Protein AF-A0A354FBG9-F1 (afdb_monomer_lite)

Structure (mmCIF, N/CA/C/O backbone):
data_AF-A0A354FBG9-F1
#
_entry.id   AF-A0A354FBG9-F1
#
loop_
_atom_site.group_PDB
_atom_site.id
_atom_site.type_symbol
_atom_site.label_atom_id
_atom_site.label_alt_id
_atom_site.label_comp_id
_atom_site.label_asym_id
_atom_site.label_entity_id
_atom_site.label_seq_id
_atom_site.pdbx_PDB_ins_code
_atom_site.Cartn_x
_atom_site.Cartn_y
_atom_site.Cartn_z
_atom_site.occupancy
_atom_site.B_iso_or_equiv
_atom_site.auth_seq_id
_atom_site.auth_comp_id
_atom_site.auth_asym_id
_atom_site.auth_atom_id
_atom_site.pdbx_PDB_model_num
ATOM 1 N N . MET A 1 1 ? 40.236 -13.446 -1.393 1.00 58.28 1 MET A N 1
ATOM 2 C CA . MET A 1 1 ? 38.986 -12.715 -1.703 1.00 58.28 1 MET A CA 1
ATOM 3 C C . MET A 1 1 ? 37.950 -13.770 -2.044 1.00 58.28 1 MET A C 1
ATOM 5 O O . MET A 1 1 ? 38.245 -14.560 -2.924 1.00 58.28 1 MET A O 1
ATOM 9 N N . SER A 1 2 ? 36.830 -13.866 -1.321 1.00 62.72 2 SER A N 1
ATOM 10 C CA . SER A 1 2 ? 35.804 -14.873 -1.627 1.00 62.72 2 SER A CA 1
ATOM 11 C C . SER A 1 2 ? 35.242 -14.635 -3.033 1.00 62.72 2 SER A C 1
ATOM 13 O O . SER A 1 2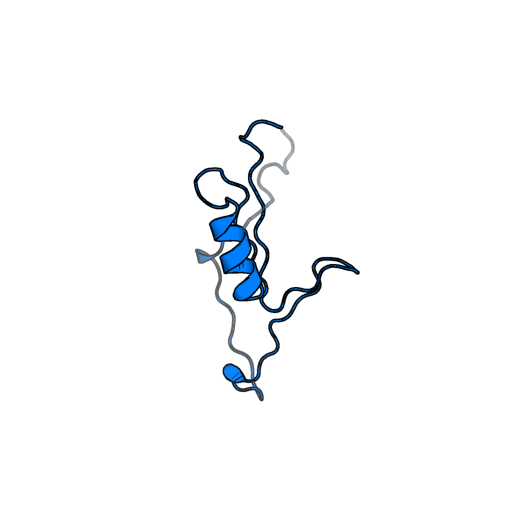 ? 34.935 -13.494 -3.388 1.00 62.72 2 SER A O 1
ATOM 15 N N . GLU A 1 3 ? 35.148 -15.700 -3.828 1.00 66.56 3 GLU A N 1
ATOM 16 C CA . GLU A 1 3 ? 34.715 -15.685 -5.239 1.00 66.56 3 GLU A CA 1
ATOM 17 C C . GLU A 1 3 ? 33.260 -15.212 -5.432 1.00 66.56 3 GLU A C 1
ATOM 19 O O . GLU A 1 3 ? 32.829 -14.937 -6.543 1.00 66.56 3 GLU A O 1
ATOM 24 N N . ASP A 1 4 ? 32.521 -15.022 -4.339 1.00 78.12 4 ASP A N 1
ATOM 25 C C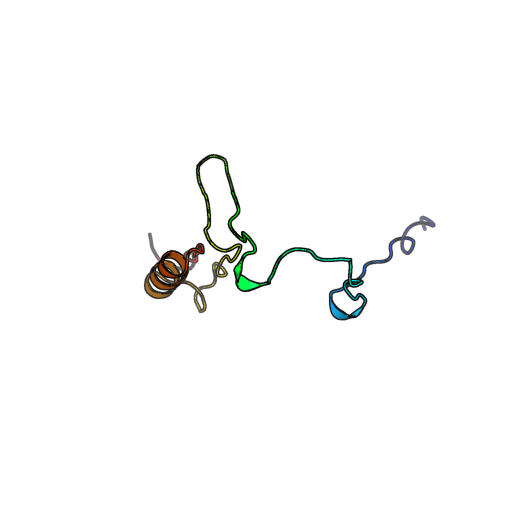A . ASP A 1 4 ? 31.063 -14.891 -4.328 1.00 78.12 4 ASP A CA 1
ATOM 26 C C . ASP A 1 4 ? 30.548 -13.444 -4.149 1.00 78.12 4 ASP A C 1
ATOM 28 O O . ASP A 1 4 ? 29.374 -13.201 -3.883 1.00 78.12 4 ASP A O 1
ATOM 32 N N . ARG A 1 5 ? 31.426 -12.434 -4.244 1.00 78.12 5 ARG A N 1
ATOM 33 C CA . ARG A 1 5 ? 31.053 -11.027 -3.965 1.00 78.12 5 ARG A CA 1
ATOM 34 C C . ARG A 1 5 ? 30.157 -10.377 -5.022 1.00 78.12 5 ARG A C 1
ATOM 36 O O . ARG A 1 5 ? 29.506 -9.386 -4.711 1.00 78.12 5 ARG A O 1
ATOM 43 N N . PHE A 1 6 ? 30.130 -10.915 -6.238 1.00 86.19 6 PHE A N 1
ATOM 44 C CA . PHE A 1 6 ? 29.407 -10.335 -7.377 1.00 86.19 6 PHE A CA 1
ATOM 45 C C . PHE A 1 6 ? 28.429 -11.322 -8.030 1.00 86.19 6 PHE A C 1
ATOM 47 O O . PHE A 1 6 ? 27.997 -11.104 -9.156 1.00 86.19 6 PHE A O 1
ATOM 54 N N . SER A 1 7 ? 28.083 -12.415 -7.346 1.00 89.88 7 SER A N 1
ATOM 55 C CA . SER A 1 7 ? 27.202 -13.455 -7.892 1.00 89.88 7 SER A CA 1
ATOM 56 C C . SER A 1 7 ? 25.722 -13.063 -7.914 1.00 89.88 7 SER A C 1
ATOM 58 O O . SER A 1 7 ? 24.945 -13.620 -8.687 1.00 89.88 7 SER A O 1
ATOM 60 N N . LYS A 1 8 ? 25.305 -12.101 -7.081 1.00 91.56 8 LYS A N 1
ATOM 61 C CA . LYS A 1 8 ? 23.903 -11.677 -6.985 1.00 91.56 8 LYS A CA 1
ATOM 62 C C . LYS A 1 8 ? 23.570 -10.615 -8.026 1.00 91.56 8 LYS A C 1
ATOM 64 O O . LYS A 1 8 ? 24.210 -9.570 -8.078 1.00 91.56 8 LYS A O 1
ATOM 69 N N . VAL A 1 9 ? 22.494 -10.858 -8.765 1.00 94.31 9 VAL A N 1
ATOM 70 C CA . VAL A 1 9 ? 21.845 -9.881 -9.645 1.00 94.31 9 VAL A CA 1
ATOM 71 C C . VAL A 1 9 ? 20.542 -9.431 -8.983 1.00 94.31 9 VAL A C 1
ATOM 73 O O . VAL A 1 9 ? 19.813 -10.254 -8.431 1.00 94.31 9 VAL A O 1
ATOM 76 N N . GLY A 1 10 ? 20.264 -8.129 -9.013 1.00 94.81 10 GLY A N 1
ATOM 77 C CA . GLY A 1 10 ? 18.999 -7.542 -8.572 1.00 94.81 10 GLY A CA 1
ATOM 78 C C . GLY A 1 10 ? 18.317 -6.840 -9.740 1.00 94.81 10 GLY A C 1
ATOM 79 O O . GLY A 1 10 ? 19.005 -6.273 -10.583 1.00 94.81 10 GLY A O 1
ATOM 80 N N . LEU A 1 11 ? 16.988 -6.898 -9.776 1.00 97.62 11 LEU A N 1
ATOM 81 C CA . LEU A 1 11 ? 16.159 -6.203 -10.759 1.00 97.62 11 LEU A CA 1
ATOM 82 C C . LEU A 1 11 ? 15.351 -5.114 -10.047 1.00 97.62 11 LEU A C 1
ATOM 84 O O . LEU A 1 11 ? 14.882 -5.330 -8.925 1.00 97.62 11 LEU A O 1
ATOM 88 N N . THR A 1 12 ? 15.186 -3.963 -10.690 1.00 97.94 12 THR A N 1
ATOM 89 C CA . THR A 1 12 ? 14.282 -2.883 -10.276 1.00 97.94 12 THR A CA 1
ATOM 90 C C . THR A 1 12 ? 13.018 -2.861 -11.145 1.00 97.94 12 THR A C 1
ATOM 92 O O . THR A 1 12 ? 12.854 -3.683 -12.045 1.00 97.94 12 THR A O 1
ATOM 95 N N . PHE A 1 13 ? 12.097 -1.932 -10.871 1.00 97.69 13 PHE A N 1
ATOM 96 C CA . PHE A 1 13 ? 10.823 -1.817 -11.588 1.00 97.69 13 PHE A CA 1
ATOM 97 C C . PHE A 1 13 ? 10.998 -1.634 -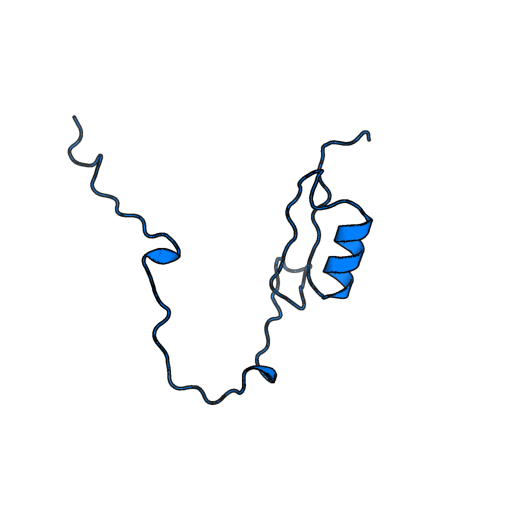13.101 1.00 97.69 13 PHE A C 1
ATOM 99 O O . PHE A 1 13 ? 10.273 -2.264 -13.864 1.00 97.69 13 PHE A O 1
ATOM 106 N N . ASP A 1 14 ? 11.980 -0.835 -13.527 1.00 98.25 14 ASP A N 1
ATOM 107 C CA . ASP A 1 14 ? 12.208 -0.520 -14.945 1.00 98.25 14 ASP A CA 1
ATOM 108 C C . ASP A 1 14 ? 12.875 -1.663 -15.732 1.00 98.25 14 ASP A C 1
ATOM 110 O O . ASP A 1 14 ? 12.901 -1.634 -16.962 1.00 98.25 14 ASP A O 1
ATOM 114 N N . ASP A 1 15 ? 13.389 -2.690 -15.045 1.00 98.19 15 ASP A N 1
ATOM 115 C CA . ASP A 1 15 ? 14.050 -3.830 -15.690 1.00 98.19 15 ASP A CA 1
ATOM 116 C C . ASP A 1 15 ? 13.054 -4.893 -16.184 1.00 98.19 15 ASP A C 1
ATOM 118 O O . ASP A 1 15 ? 13.440 -5.832 -16.886 1.00 98.19 15 ASP A O 1
ATOM 122 N N . VAL A 1 16 ? 11.779 -4.806 -15.785 1.00 97.94 16 VAL A N 1
ATOM 123 C CA . VAL A 1 16 ? 10.797 -5.879 -15.979 1.00 97.94 16 VAL A CA 1
ATOM 124 C C . VAL A 1 16 ? 9.442 -5.367 -16.456 1.00 97.94 16 VAL A C 1
ATOM 126 O O . VAL A 1 16 ? 9.029 -4.244 -16.192 1.00 97.94 16 VAL A O 1
ATOM 129 N N . LEU A 1 17 ? 8.705 -6.246 -17.136 1.00 98.50 17 LEU A N 1
ATOM 130 C CA . LEU A 1 17 ? 7.317 -6.022 -17.530 1.00 98.50 17 LEU A CA 1
ATOM 131 C C . LEU A 1 17 ? 6.452 -7.198 -17.075 1.00 98.50 17 LEU A C 1
ATOM 133 O O . LEU A 1 17 ? 6.890 -8.350 -17.082 1.00 98.50 17 LEU A O 1
ATOM 137 N N . LEU A 1 18 ? 5.196 -6.913 -16.724 1.00 98.00 18 LEU A N 1
ATOM 138 C CA . LEU A 1 18 ? 4.191 -7.953 -16.513 1.00 98.00 18 LEU A CA 1
ATOM 139 C C . LEU A 1 18 ? 3.750 -8.511 -17.870 1.00 98.00 18 LEU A C 1
ATOM 141 O O . LEU A 1 18 ? 3.262 -7.773 -18.726 1.00 98.00 18 LEU A O 1
ATOM 145 N N . VAL A 1 19 ? 3.900 -9.821 -18.063 1.00 97.75 19 VAL A N 1
ATOM 146 C CA . VAL A 1 19 ? 3.438 -10.501 -19.280 1.00 97.75 19 VAL A CA 1
ATOM 147 C C . VAL A 1 19 ? 1.9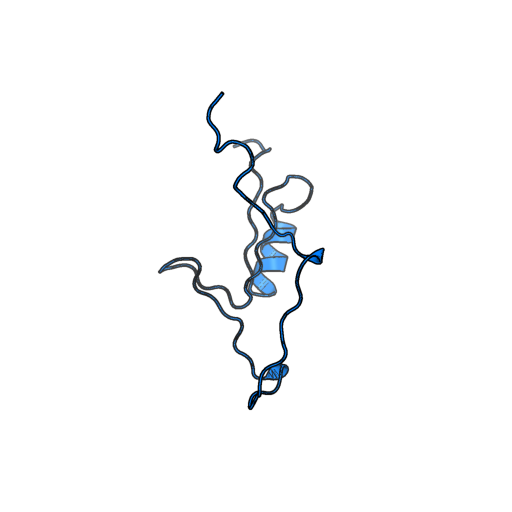08 -10.624 -19.240 1.00 97.75 19 VAL A C 1
ATOM 149 O O . VAL A 1 19 ? 1.377 -11.152 -18.259 1.00 97.75 19 VAL A O 1
ATOM 152 N N . PRO A 1 20 ? 1.176 -10.181 -20.280 1.00 97.69 20 PRO A N 1
ATOM 153 C CA . PRO A 1 20 ? -0.273 -10.342 -20.328 1.00 97.69 20 PRO A CA 1
ATOM 154 C C . PRO A 1 20 ? -0.692 -11.817 -20.283 1.00 97.69 20 PRO A C 1
ATOM 156 O O . PRO A 1 20 ? -0.139 -12.657 -20.992 1.00 97.69 20 PRO A O 1
ATOM 159 N N . GLY A 1 21 ? -1.709 -12.120 -19.478 1.00 96.56 21 GLY A N 1
ATOM 160 C CA . GLY A 1 21 ? -2.351 -13.432 -19.411 1.00 96.56 21 GLY A CA 1
ATOM 161 C C . GLY A 1 21 ? -3.791 -13.387 -19.919 1.00 96.56 21 GLY A C 1
ATOM 162 O O . GLY A 1 21 ? -4.398 -12.320 -20.030 1.00 96.56 21 GLY A O 1
ATOM 163 N N . LYS A 1 22 ? -4.373 -14.556 -20.203 1.00 97.00 22 LYS A N 1
ATOM 164 C CA . LYS A 1 22 ? -5.812 -14.658 -20.480 1.00 97.00 22 LYS A CA 1
ATOM 165 C C . LYS A 1 22 ? -6.593 -14.173 -19.253 1.00 97.00 22 LYS A C 1
ATOM 167 O O . LYS A 1 22 ? -6.412 -14.717 -18.169 1.00 97.00 22 LYS A O 1
ATOM 172 N N . SER A 1 23 ? -7.489 -13.208 -19.441 1.00 96.94 23 SER A N 1
ATOM 173 C CA . SER A 1 23 ? -8.383 -12.710 -18.391 1.00 96.94 23 SER A CA 1
ATOM 174 C C . SER A 1 23 ? -9.840 -13.028 -18.718 1.00 96.94 23 SER A C 1
ATOM 176 O O . SER A 1 23 ? -10.258 -12.956 -19.873 1.00 96.94 23 SER A O 1
ATOM 178 N N . SER A 1 24 ? -10.610 -13.366 -17.688 1.00 97.00 24 SER A N 1
ATOM 179 C CA . SER A 1 24 ? -12.074 -13.466 -17.724 1.00 97.00 24 SER A CA 1
ATOM 180 C C . SER A 1 24 ? -12.749 -12.468 -16.775 1.00 97.00 24 SER A C 1
ATOM 182 O O . SER A 1 24 ? -13.945 -12.583 -16.531 1.00 97.00 24 SER A O 1
ATOM 184 N N . VAL A 1 25 ? -11.989 -11.519 -16.217 1.00 97.50 25 VAL A N 1
ATOM 185 C CA . VAL A 1 25 ? -12.469 -10.487 -15.289 1.00 97.50 25 VAL A CA 1
ATOM 186 C C . VAL A 1 25 ? -12.253 -9.105 -15.899 1.00 97.50 25 VAL A C 1
ATOM 188 O O . VAL A 1 25 ? -11.220 -8.845 -16.525 1.00 97.50 25 VAL A O 1
ATOM 191 N N . LEU A 1 26 ? -13.237 -8.218 -15.742 1.00 98.06 26 LEU A N 1
ATOM 192 C CA . LEU A 1 26 ? -13.092 -6.818 -16.129 1.00 98.06 26 LEU A CA 1
ATOM 193 C C . LEU A 1 26 ? -12.383 -6.050 -15.005 1.00 98.06 26 LEU A C 1
ATOM 195 O O . LEU A 1 26 ? -12.627 -6.342 -13.838 1.00 98.06 26 LEU A O 1
ATOM 199 N N . PRO A 1 27 ? -11.573 -5.021 -15.309 1.00 97.50 27 PRO A N 1
ATOM 200 C CA . PRO A 1 27 ? -10.816 -4.289 -14.288 1.00 97.50 27 PRO A CA 1
ATOM 201 C C . PRO A 1 27 ? -11.651 -3.744 -13.119 1.00 97.50 27 PRO A C 1
ATOM 203 O O . PRO A 1 27 ? -11.192 -3.752 -11.985 1.00 97.50 27 PRO A O 1
ATOM 206 N N . LYS A 1 28 ? -12.889 -3.308 -13.382 1.00 97.38 28 LYS A N 1
ATOM 207 C CA . LYS A 1 28 ? -13.814 -2.784 -12.361 1.00 97.38 28 LYS A CA 1
ATOM 208 C C . LYS A 1 28 ? -14.366 -3.847 -11.398 1.00 97.38 28 LYS A C 1
ATOM 210 O O . LYS A 1 28 ? -14.924 -3.482 -10.371 1.00 97.38 28 LYS A O 1
ATOM 215 N N . ASP A 1 29 ? -14.240 -5.125 -11.754 1.00 97.62 29 ASP A N 1
ATOM 216 C CA . ASP A 1 29 ? -14.799 -6.259 -11.012 1.00 97.62 29 ASP A CA 1
ATOM 217 C C . ASP A 1 29 ? -13.707 -7.015 -10.220 1.00 97.62 29 ASP A C 1
ATOM 219 O O . ASP A 1 29 ? -13.977 -8.058 -9.625 1.00 97.62 29 ASP A O 1
ATOM 223 N N . VAL A 1 30 ? -12.461 -6.521 -10.225 1.00 97.81 30 VAL A N 1
ATOM 224 C CA . VAL A 1 30 ? -11.338 -7.109 -9.479 1.00 97.81 30 VAL A CA 1
ATOM 225 C C . VAL A 1 30 ? -11.420 -6.712 -8.002 1.00 97.81 30 VAL A C 1
ATOM 227 O O . VAL A 1 30 ? -11.514 -5.528 -7.684 1.00 97.81 30 VAL A O 1
ATOM 230 N N . ASP A 1 31 ? -11.324 -7.690 -7.097 1.00 97.94 31 ASP A N 1
ATOM 231 C CA . ASP A 1 31 ? -11.149 -7.428 -5.664 1.00 97.94 31 ASP A CA 1
ATOM 232 C C . ASP A 1 31 ? -9.686 -7.064 -5.373 1.00 97.94 31 ASP A C 1
ATOM 234 O O . ASP A 1 31 ? -8.771 -7.850 -5.625 1.00 97.94 31 ASP A O 1
ATOM 238 N N . ILE A 1 32 ? -9.479 -5.855 -4.854 1.00 98.00 32 ILE A N 1
ATOM 239 C CA . ILE A 1 32 ? -8.169 -5.325 -4.460 1.00 98.00 32 ILE A CA 1
ATOM 240 C C . ILE A 1 32 ? -8.013 -5.228 -2.935 1.00 98.00 32 ILE A C 1
ATOM 242 O O . ILE A 1 32 ? -7.001 -4.718 -2.451 1.00 98.00 32 ILE A O 1
ATOM 246 N N . ALA A 1 33 ? -8.984 -5.718 -2.162 1.00 98.38 33 ALA A N 1
ATOM 247 C CA . ALA A 1 33 ? -8.889 -5.744 -0.713 1.00 98.38 33 ALA A CA 1
ATOM 248 C C . ALA A 1 33 ? -7.769 -6.687 -0.247 1.00 98.38 33 ALA A C 1
ATOM 250 O O . ALA A 1 33 ? -7.498 -7.731 -0.841 1.00 98.38 33 ALA A O 1
ATOM 251 N N . THR A 1 34 ? -7.124 -6.340 0.865 1.00 98.25 34 THR A N 1
ATOM 252 C CA . THR A 1 34 ? -6.018 -7.122 1.429 1.00 98.25 34 THR A CA 1
ATOM 253 C C . THR A 1 34 ? -6.075 -7.159 2.952 1.00 98.25 34 THR A C 1
ATOM 255 O O . THR A 1 34 ? -6.510 -6.207 3.597 1.00 98.25 34 THR A O 1
ATOM 258 N N . ASN A 1 35 ? -5.630 -8.265 3.545 1.00 98.38 35 ASN A N 1
ATOM 259 C CA . ASN A 1 35 ? -5.485 -8.393 4.993 1.00 98.38 35 ASN A CA 1
ATOM 260 C C . ASN A 1 35 ? -4.014 -8.151 5.354 1.00 98.38 35 ASN A C 1
ATOM 262 O O . ASN A 1 35 ? -3.161 -8.985 5.054 1.00 98.38 35 ASN A O 1
ATOM 266 N N . LEU A 1 36 ? -3.720 -7.020 5.998 1.00 97.75 36 LEU A N 1
ATOM 267 C CA . LEU A 1 36 ? -2.371 -6.696 6.469 1.00 97.75 36 LEU A CA 1
ATOM 268 C C . LEU A 1 36 ? -1.991 -7.558 7.679 1.00 97.75 36 LEU A C 1
ATOM 270 O O . LEU A 1 36 ? -0.863 -8.030 7.798 1.00 97.75 36 LEU A O 1
ATOM 274 N N . THR A 1 37 ? -2.951 -7.769 8.577 1.00 97.94 37 THR A N 1
ATOM 275 C CA . THR A 1 37 ? -2.852 -8.682 9.720 1.00 97.94 37 THR A CA 1
ATOM 276 C C . THR A 1 37 ? -4.173 -9.441 9.871 1.00 97.94 37 THR A C 1
ATOM 278 O O . THR A 1 37 ? -5.085 -9.276 9.061 1.00 97.94 37 THR A O 1
ATOM 281 N N . LYS A 1 38 ? -4.303 -10.265 10.919 1.00 97.62 38 LYS A N 1
ATOM 282 C CA . LYS A 1 38 ? -5.577 -10.925 11.254 1.00 97.62 38 LYS A CA 1
ATOM 283 C C . LYS A 1 38 ? -6.702 -9.925 11.549 1.00 97.62 38 LYS A C 1
ATOM 285 O O . LYS A 1 38 ? -7.850 -10.215 11.238 1.00 97.62 38 LYS A O 1
ATOM 290 N N . ASP A 1 39 ? -6.348 -8.763 12.094 1.00 98.00 39 ASP A N 1
ATOM 291 C CA . ASP A 1 39 ? -7.299 -7.775 12.614 1.00 98.00 39 ASP A CA 1
ATOM 292 C C . ASP A 1 39 ? -7.347 -6.487 11.772 1.00 98.00 39 ASP A C 1
ATOM 294 O O . ASP A 1 39 ? -8.165 -5.606 12.025 1.00 98.00 39 ASP A O 1
ATOM 298 N N . VAL A 1 40 ? -6.475 -6.357 10.764 1.00 97.62 40 VAL A N 1
ATOM 299 C CA . VAL A 1 40 ? -6.378 -5.166 9.909 1.00 97.62 40 VAL A CA 1
ATOM 300 C C . VAL A 1 40 ? -6.617 -5.554 8.453 1.00 97.62 40 VAL A C 1
ATOM 302 O O . VAL A 1 40 ? -5.724 -6.081 7.784 1.00 97.62 40 VAL A O 1
ATOM 305 N N . ARG A 1 41 ? -7.822 -5.254 7.958 1.00 98.31 41 ARG A N 1
ATOM 306 C CA . ARG A 1 41 ? -8.214 -5.377 6.547 1.00 98.31 41 ARG A CA 1
ATOM 307 C C . ARG A 1 41 ? -8.255 -4.001 5.886 1.00 98.31 41 ARG A C 1
ATOM 309 O O . ARG A 1 41 ? -8.830 -3.071 6.443 1.00 98.31 41 ARG A O 1
ATOM 316 N N . LEU A 1 42 ? -7.676 -3.897 4.694 1.00 98.62 42 LEU A N 1
ATOM 317 C CA . LEU A 1 42 ? -7.707 -2.714 3.838 1.00 98.62 42 LEU A CA 1
ATOM 318 C C . LEU A 1 42 ? -8.584 -2.999 2.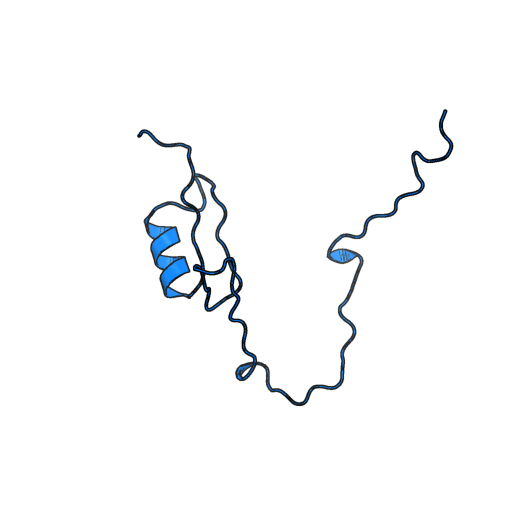616 1.00 98.62 42 LEU A C 1
ATOM 320 O O . LEU A 1 42 ? -8.518 -4.093 2.053 1.00 98.62 42 LEU A O 1
ATOM 324 N N . ASN A 1 43 ? -9.377 -2.019 2.188 1.00 98.56 43 ASN A N 1
ATOM 325 C CA . ASN A 1 43 ? -10.167 -2.125 0.958 1.00 98.56 43 ASN A CA 1
ATOM 326 C C . ASN A 1 43 ? -9.315 -1.855 -0.289 1.00 98.56 43 ASN A C 1
ATOM 328 O O . ASN A 1 43 ? -9.666 -2.324 -1.366 1.00 98.56 43 ASN A O 1
ATOM 332 N N . ILE A 1 44 ? -8.196 -1.137 -0.137 1.00 98.50 44 ILE A N 1
ATOM 333 C CA . ILE A 1 44 ? -7.173 -0.960 -1.174 1.00 98.50 44 ILE A CA 1
ATOM 334 C C . ILE A 1 44 ? -5.780 -1.275 -0.603 1.00 98.50 44 ILE A C 1
ATOM 336 O O . ILE A 1 44 ? -5.525 -1.000 0.573 1.00 98.50 44 ILE A O 1
ATOM 340 N N . PRO A 1 45 ? -4.832 -1.803 -1.398 1.00 98.25 45 PRO A N 1
ATOM 341 C CA . PRO A 1 45 ? -3.517 -2.210 -0.912 1.00 98.25 45 PRO A CA 1
ATOM 342 C C . PRO A 1 45 ? -2.542 -1.017 -0.875 1.00 98.25 45 PRO A C 1
ATOM 344 O O . PRO A 1 45 ? -1.467 -1.059 -1.468 1.00 98.25 45 PRO A O 1
ATOM 347 N N . VAL A 1 46 ? -2.932 0.074 -0.205 1.00 98.44 46 VAL A N 1
ATOM 348 C CA . VAL A 1 46 ? -2.179 1.340 -0.159 1.00 98.44 46 VAL A CA 1
ATOM 349 C C . VAL A 1 46 ? -1.954 1.785 1.282 1.00 98.44 46 VAL A C 1
ATOM 351 O O . VAL A 1 46 ? -2.892 1.873 2.078 1.00 98.44 46 VAL A O 1
ATOM 354 N N . ILE A 1 47 ? -0.698 2.114 1.597 1.00 98.56 47 ILE A N 1
ATOM 355 C CA . ILE A 1 47 ? -0.283 2.660 2.891 1.00 98.56 47 ILE A CA 1
ATOM 356 C C . ILE A 1 47 ? 0.502 3.954 2.663 1.00 98.56 47 ILE A C 1
ATOM 358 O O . ILE A 1 47 ? 1.471 3.956 1.903 1.00 98.56 47 ILE A O 1
ATOM 362 N N . SER A 1 48 ? 0.116 5.051 3.320 1.00 98.50 48 SER A N 1
ATOM 363 C CA . SER A 1 48 ? 0.870 6.307 3.229 1.00 98.50 48 SER A CA 1
ATOM 364 C C . SER A 1 48 ? 2.087 6.306 4.156 1.00 98.50 48 SER A C 1
ATOM 366 O O . SER A 1 48 ? 2.036 5.823 5.290 1.00 98.50 48 SER A O 1
ATOM 368 N N . ALA A 1 49 ? 3.199 6.860 3.665 1.00 98.50 49 ALA A N 1
ATOM 369 C CA . ALA A 1 49 ? 4.478 6.835 4.365 1.00 98.50 49 ALA A CA 1
ATOM 370 C C . ALA A 1 49 ? 4.439 7.606 5.696 1.00 98.50 49 ALA A C 1
ATOM 372 O O . ALA A 1 49 ? 3.897 8.711 5.770 1.00 98.50 49 ALA A O 1
ATOM 373 N N . GLY A 1 50 ? 5.086 7.053 6.725 1.00 98.00 50 GLY A N 1
ATOM 374 C CA . GLY A 1 50 ? 5.211 7.644 8.064 1.00 98.00 50 GLY A CA 1
ATOM 375 C C . GLY A 1 50 ? 6.219 8.788 8.156 1.00 98.00 50 GLY A C 1
ATOM 376 O O . GLY A 1 50 ? 7.126 8.748 8.985 1.00 98.00 50 GLY A O 1
ATOM 377 N N . MET A 1 51 ? 6.078 9.791 7.291 1.00 98.44 51 MET A N 1
ATOM 378 C CA . MET A 1 51 ? 6.961 10.957 7.187 1.00 98.44 51 MET A CA 1
ATOM 379 C C . MET A 1 51 ? 6.227 12.221 7.640 1.00 98.44 51 MET A C 1
ATOM 381 O O . MET A 1 51 ? 5.026 12.358 7.407 1.00 98.44 51 MET A O 1
ATOM 385 N N . ASP A 1 52 ? 6.943 13.152 8.267 1.00 96.88 52 ASP A N 1
ATOM 386 C CA . ASP A 1 52 ? 6.388 14.405 8.806 1.00 96.88 52 ASP A CA 1
ATOM 387 C C . ASP A 1 52 ? 5.776 15.326 7.748 1.00 96.88 52 ASP A C 1
ATOM 389 O O . ASP A 1 52 ? 4.812 16.041 8.022 1.00 96.88 52 ASP A O 1
ATOM 393 N N . THR A 1 53 ? 6.284 15.237 6.525 1.00 97.25 53 THR A N 1
ATOM 394 C CA . THR A 1 53 ? 5.791 15.950 5.345 1.00 97.25 53 THR A CA 1
ATOM 395 C C . THR A 1 53 ? 4.729 15.188 4.555 1.00 97.25 53 THR A C 1
ATOM 397 O O . THR A 1 53 ? 4.168 15.745 3.615 1.00 97.25 53 THR A O 1
ATOM 400 N N . VAL A 1 54 ? 4.431 13.934 4.914 1.00 98.00 54 VAL A N 1
ATOM 401 C CA . VAL A 1 54 ? 3.481 13.089 4.173 1.00 98.00 54 VAL A CA 1
ATOM 402 C C . VAL A 1 54 ? 2.236 12.809 5.000 1.00 98.00 54 VAL A C 1
ATOM 404 O O . VAL A 1 54 ? 1.133 13.144 4.574 1.00 98.00 54 VAL A O 1
ATOM 407 N N . THR A 1 55 ? 2.381 12.218 6.189 1.00 98.44 55 THR A N 1
ATOM 408 C CA . THR A 1 55 ? 1.232 11.675 6.924 1.00 98.44 55 THR A CA 1
ATOM 409 C C . THR A 1 55 ? 1.114 12.236 8.334 1.00 98.44 55 THR A C 1
ATOM 411 O O . THR A 1 55 ? 1.714 11.733 9.280 1.00 98.44 55 THR A O 1
ATOM 414 N N . GLN A 1 56 ? 0.242 13.233 8.480 1.00 97.25 56 GLN A N 1
ATOM 415 C CA . GLN A 1 56 ? -0.331 13.669 9.760 1.00 97.25 56 GLN A CA 1
ATOM 416 C C . GLN A 1 56 ? -1.802 13.230 9.869 1.00 97.25 56 GLN A C 1
ATOM 418 O O . GLN A 1 56 ? -2.319 12.537 8.990 1.00 97.25 56 GLN A O 1
ATOM 423 N N . GLY A 1 57 ? -2.512 13.666 10.918 1.00 97.75 57 GLY A N 1
ATOM 424 C CA . GLY A 1 57 ? -3.903 13.266 11.172 1.00 97.75 57 GLY A CA 1
ATOM 425 C C . GLY A 1 57 ? -4.842 13.462 9.974 1.00 97.75 57 GLY A C 1
ATOM 426 O O . GLY A 1 57 ? -5.623 12.571 9.654 1.00 97.75 57 GLY A O 1
ATOM 427 N N . ARG A 1 58 ? -4.721 14.583 9.245 1.00 97.94 58 ARG A N 1
ATOM 428 C CA . ARG A 1 58 ? -5.556 14.851 8.057 1.00 97.94 58 ARG A CA 1
ATOM 429 C C . ARG A 1 58 ? -5.347 13.826 6.940 1.00 97.94 58 ARG A C 1
ATOM 431 O O . ARG A 1 58 ? -6.325 13.352 6.372 1.00 97.94 58 ARG A O 1
ATOM 438 N N . MET A 1 59 ? -4.094 13.477 6.651 1.00 98.50 59 MET A N 1
ATOM 439 C CA . MET A 1 59 ? -3.769 12.505 5.605 1.00 98.50 59 MET A CA 1
ATOM 440 C C . MET A 1 59 ? -4.213 11.098 6.00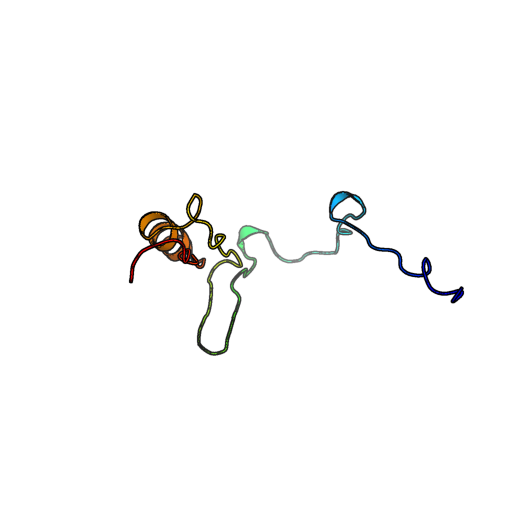4 1.00 98.50 59 MET A C 1
ATOM 442 O O . MET A 1 59 ? -4.817 10.401 5.197 1.00 98.50 59 MET A O 1
ATOM 446 N N . ALA A 1 60 ? -3.995 10.702 7.262 1.00 98.56 60 ALA A N 1
ATOM 447 C CA . ALA A 1 60 ? -4.434 9.395 7.743 1.00 98.56 60 ALA A CA 1
ATOM 448 C C . ALA A 1 60 ? -5.958 9.218 7.645 1.00 98.56 60 ALA A C 1
ATOM 450 O O . ALA A 1 60 ? -6.422 8.168 7.207 1.00 98.56 60 ALA A O 1
ATOM 451 N N . ILE A 1 61 ? -6.735 10.260 7.969 1.00 98.62 61 ILE A N 1
ATOM 452 C CA . ILE A 1 61 ? -8.197 10.255 7.803 1.00 98.62 61 ILE A CA 1
ATOM 453 C C . ILE A 1 61 ? -8.586 10.123 6.327 1.00 98.62 61 ILE A C 1
ATOM 455 O O . ILE A 1 61 ? -9.483 9.345 6.007 1.00 98.62 61 ILE A O 1
ATOM 459 N N . ALA A 1 62 ? -7.941 10.877 5.434 1.00 98.62 62 ALA A N 1
ATOM 460 C CA . ALA A 1 62 ? -8.241 10.832 4.005 1.00 98.62 62 ALA A CA 1
ATOM 461 C C . ALA A 1 62 ? -7.962 9.441 3.417 1.00 98.62 62 ALA A C 1
ATOM 463 O O . ALA A 1 62 ? -8.848 8.838 2.822 1.00 98.62 62 ALA A O 1
ATOM 464 N N . VAL A 1 63 ? -6.774 8.888 3.670 1.00 98.31 63 VAL A N 1
ATOM 465 C CA . VAL A 1 63 ? -6.378 7.564 3.170 1.00 98.31 63 VAL A CA 1
ATOM 466 C C . VAL A 1 63 ? -7.287 6.461 3.719 1.00 98.31 63 VAL A C 1
ATOM 468 O O . VAL A 1 63 ? -7.686 5.577 2.966 1.00 98.31 63 VAL A O 1
ATOM 471 N N . ALA A 1 64 ? -7.672 6.530 4.997 1.00 98.44 64 ALA A N 1
ATOM 472 C CA . ALA A 1 64 ? -8.604 5.568 5.585 1.00 98.44 64 ALA A CA 1
ATOM 473 C C . ALA A 1 64 ? -10.001 5.626 4.943 1.00 98.44 64 ALA A C 1
ATOM 475 O O . ALA A 1 64 ? -10.628 4.587 4.750 1.00 98.44 64 ALA A O 1
ATOM 476 N N . ARG A 1 65 ? -10.488 6.820 4.574 1.00 98.44 65 ARG A N 1
ATOM 477 C CA . ARG A 1 65 ? -11.771 6.988 3.864 1.00 98.44 65 ARG A CA 1
ATOM 478 C C . ARG A 1 65 ? -11.744 6.414 2.450 1.00 98.44 65 ARG A C 1
ATOM 480 O O . ARG A 1 65 ? -12.744 5.848 2.029 1.00 98.44 65 ARG A O 1
ATOM 487 N N . GLU A 1 66 ? -10.601 6.496 1.772 1.00 98.44 66 GLU A N 1
ATOM 488 C CA . GLU A 1 66 ? -10.370 5.832 0.478 1.00 98.44 66 GLU A CA 1
ATOM 489 C C . GLU A 1 66 ? -10.126 4.314 0.620 1.00 98.44 66 GLU A C 1
ATOM 491 O O . GLU A 1 66 ? -10.005 3.600 -0.372 1.00 98.44 66 GLU A O 1
ATOM 496 N N . GLY A 1 67 ? -10.070 3.793 1.853 1.00 98.25 67 GLY A N 1
ATOM 497 C CA . GLY A 1 67 ? -9.953 2.364 2.141 1.00 98.25 67 GLY A CA 1
ATOM 498 C C . GLY A 1 67 ? -8.533 1.850 2.394 1.00 98.25 67 GLY A C 1
ATOM 499 O O . GLY A 1 67 ? -8.347 0.635 2.490 1.00 98.25 67 GLY A O 1
ATOM 500 N N . GLY A 1 68 ? -7.541 2.740 2.473 1.00 98.50 68 GLY A N 1
ATOM 501 C CA . GLY A 1 68 ? -6.147 2.418 2.786 1.00 98.50 68 GLY A CA 1
ATOM 502 C C . GLY A 1 68 ? -5.799 2.624 4.264 1.00 98.50 68 GLY A C 1
ATOM 503 O O . GLY A 1 68 ? -6.672 2.719 5.126 1.00 98.50 68 GLY A O 1
ATOM 504 N N . LEU A 1 69 ? -4.501 2.732 4.565 1.00 98.62 69 LEU A N 1
ATOM 505 C CA . LEU A 1 69 ? -3.998 3.015 5.915 1.00 98.62 69 LEU A CA 1
ATOM 506 C C . LEU A 1 69 ? -2.972 4.155 5.922 1.00 98.62 69 LEU A C 1
ATOM 508 O O . LEU A 1 69 ? -2.055 4.185 5.107 1.00 98.62 69 LEU A O 1
ATOM 512 N N . GLY A 1 70 ? -3.100 5.087 6.866 1.00 98.44 70 GLY A N 1
ATOM 513 C CA . GLY A 1 70 ? -2.104 6.138 7.074 1.00 98.44 70 GLY A CA 1
ATOM 514 C C . GLY A 1 70 ? -1.244 5.890 8.307 1.00 98.44 70 GLY A C 1
ATOM 515 O O . GLY A 1 70 ? -1.775 5.688 9.397 1.00 98.44 70 GLY A O 1
ATOM 516 N N . VAL A 1 71 ? 0.081 5.940 8.152 1.00 98.38 71 VAL A N 1
ATOM 517 C CA . VAL A 1 71 ? 1.031 5.830 9.270 1.00 98.38 71 VAL A CA 1
ATOM 518 C C . VAL A 1 71 ? 1.390 7.226 9.769 1.00 98.38 71 VAL A C 1
ATOM 520 O O . VAL A 1 71 ? 2.055 7.974 9.063 1.00 98.38 71 VAL A O 1
ATOM 523 N N . ILE A 1 72 ? 0.982 7.593 10.984 1.00 98.00 72 ILE A N 1
ATOM 524 C CA . ILE A 1 72 ? 1.385 8.875 11.581 1.00 98.00 72 ILE A CA 1
ATOM 525 C C . ILE A 1 72 ? 2.886 8.840 11.888 1.00 98.00 72 ILE A C 1
ATOM 527 O O . ILE A 1 72 ? 3.385 7.902 12.509 1.00 98.00 72 ILE A O 1
ATOM 531 N N . HIS A 1 73 ? 3.616 9.856 11.432 1.00 97.94 73 HIS A N 1
ATOM 532 C CA . HIS A 1 73 ? 5.046 9.977 11.705 1.00 97.94 73 HIS A CA 1
ATOM 533 C C . HIS A 1 73 ? 5.342 10.152 13.205 1.00 97.94 73 HIS A C 1
ATOM 535 O O . HIS A 1 73 ? 4.501 10.589 13.981 1.00 97.94 73 HIS A O 1
ATOM 541 N N . LYS A 1 74 ? 6.586 9.877 13.609 1.00 96.94 74 LYS A N 1
ATOM 542 C CA . LYS A 1 74 ? 7.033 9.977 15.014 1.00 96.94 74 LYS A CA 1
ATOM 543 C C . LYS A 1 74 ? 7.764 11.277 15.380 1.00 96.94 74 LYS A C 1
ATOM 545 O O . LYS A 1 74 ? 8.288 11.394 16.479 1.00 96.94 74 LYS A O 1
ATOM 550 N N . ASN A 1 75 ? 7.867 12.224 14.448 1.00 96.31 75 ASN A N 1
ATOM 551 C CA . ASN A 1 75 ? 8.576 13.500 14.646 1.00 96.31 75 ASN A CA 1
ATOM 552 C C . ASN A 1 75 ? 7.661 14.544 15.320 1.00 96.31 75 ASN A C 1
ATOM 554 O O . ASN A 1 75 ? 7.356 15.579 14.733 1.00 96.31 75 ASN A O 1
ATOM 558 N N . MET A 1 76 ? 7.131 14.218 16.501 1.00 93.75 76 MET A N 1
ATOM 559 C CA . MET A 1 76 ? 6.218 15.061 17.282 1.00 93.75 76 MET A CA 1
ATOM 560 C C . MET A 1 76 ? 6.407 14.814 18.783 1.00 93.75 76 MET A C 1
ATOM 562 O O . MET A 1 76 ? 6.986 13.801 19.177 1.00 93.75 76 MET A O 1
ATOM 566 N N . SER A 1 77 ? 5.946 15.747 19.616 1.00 92.19 77 SER A N 1
ATOM 567 C CA . SER A 1 77 ? 5.899 15.546 21.065 1.00 92.19 77 SER A CA 1
ATOM 568 C C . SER A 1 77 ? 4.901 14.448 21.437 1.00 92.19 77 SER A C 1
ATOM 570 O O . SER A 1 77 ? 3.968 14.175 20.681 1.00 92.19 77 SER A O 1
ATOM 572 N N . ILE A 1 78 ? 5.111 13.848 22.608 1.00 74.94 78 ILE A N 1
ATOM 573 C CA . ILE A 1 78 ? 4.149 12.940 23.248 1.00 74.94 78 ILE A CA 1
ATOM 574 C C . ILE A 1 78 ? 2.984 13.756 23.809 1.00 74.94 78 ILE A C 1
ATOM 576 O O . ILE A 1 78 ? 3.263 14.852 24.351 1.00 74.94 78 ILE A O 1
#

Sequence (78 aa):
MSEDRFSKVGLTFDDVLLVPGKSSVLPKDVDIATNLTKDVRLNIPVISAGMDTVTQGRMAIAVAREGGLGVIHKNMSI

Radius of gyration: 19.26 Å; chains: 1; bounding box: 54×32×44 Å

Foldseek 3Di:
DDPCPPVDDDDDPVRDDDDDDDDPDDPVRDQQWDDPDPPDIFSHADEWDQDPVTADPVNQVVQVVVRHGYHHHPPDDD

Secondary structure (DSSP, 8-state):
--TTTT------GGG--PPP----S-GGG----EESSSS-EESSS-EE---TTT-SHHHHHHHHHTT-EE---S-S--

pLDDT: mean 95.25, std 7.92, range [58.28, 98.62]